Protein AF-A0A3N5VX51-F1 (afdb_monomer_lite)

Sequence (144 aa):
MTRCLITTTYVLDLALVDEGKATRYGPGVMDGVVQNRLKWQQITPEQIQQAAGFVALQKKEYIGRWAWIEWPDGQLTGPYLVTDCGAAQDQDHLDAISFAVDLSYELAVKFGVIDMPRWGVRVYVQEGVRRYLDETYQIRGEET

pLDDT: mean 91.0, std 13.26, range [47.03, 98.75]

Secondary structure (DSSP, 8-state):
-PEEEEEEEEEEEEEEEEEEEEEEPPTTHHHHHHHHHHHTTSS-HHHHHH-S-EEEESSGGGTTSEEEEE-TTS-EEEEEEEEEE--GGGHHHHHHTTEEEEE-HHHHHHHT-SSS-EEEEEEEEEEEEEEEEEEEEE------

Structure (mmCIF, N/CA/C/O backbone):
data_AF-A0A3N5VX51-F1
#
_entry.id   AF-A0A3N5VX51-F1
#
loop_
_atom_site.group_PDB
_atom_site.id
_atom_site.type_symbol
_atom_site.label_atom_id
_atom_site.label_alt_id
_atom_site.label_comp_id
_atom_site.label_asym_id
_atom_site.label_entity_id
_atom_site.label_seq_id
_atom_site.pdbx_PDB_ins_code
_atom_site.Cartn_x
_atom_site.Cartn_y
_atom_site.Cartn_z
_atom_site.occupancy
_atom_site.B_iso_or_equiv
_atom_site.auth_seq_id
_atom_site.auth_comp_id
_atom_site.auth_asym_id
_atom_site.auth_atom_id
_atom_site.pdbx_PDB_model_num
ATOM 1 N N . MET A 1 1 ? -38.630 33.213 8.860 1.00 55.12 1 MET A N 1
ATOM 2 C CA . MET A 1 1 ? -37.985 32.660 7.641 1.00 55.12 1 MET A CA 1
ATOM 3 C C . MET A 1 1 ? -37.153 31.441 8.025 1.00 55.12 1 MET A C 1
ATOM 5 O O . MET A 1 1 ? -36.131 31.605 8.683 1.00 55.12 1 MET A O 1
ATOM 9 N N . THR A 1 2 ? -37.600 30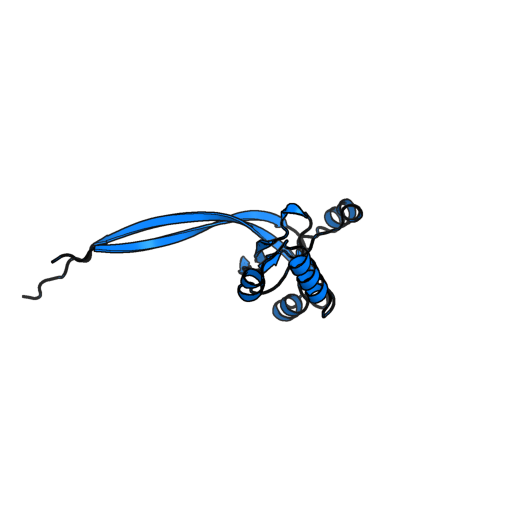.237 7.667 1.00 55.12 2 THR A N 1
ATOM 10 C CA . THR A 1 2 ? -36.882 28.972 7.912 1.00 55.12 2 THR A CA 1
ATOM 11 C C . THR A 1 2 ? -35.758 28.827 6.886 1.00 55.12 2 THR A C 1
ATOM 13 O O . THR A 1 2 ? -36.022 28.873 5.687 1.00 55.12 2 THR A O 1
ATOM 16 N N . ARG A 1 3 ? -34.502 28.684 7.328 1.00 61.91 3 ARG A N 1
ATOM 17 C CA . ARG A 1 3 ? -33.393 28.289 6.443 1.00 61.91 3 ARG A CA 1
ATOM 18 C C . ARG A 1 3 ? -33.301 26.765 6.465 1.00 61.91 3 ARG A C 1
ATOM 20 O O . ARG A 1 3 ? -33.124 26.182 7.530 1.00 61.91 3 ARG A O 1
ATOM 27 N N . CYS A 1 4 ? -33.443 26.145 5.300 1.00 57.28 4 CYS A N 1
ATOM 28 C CA . CYS A 1 4 ? -33.112 24.739 5.102 1.00 57.28 4 CYS A CA 1
ATOM 29 C C . CYS A 1 4 ? -31.598 24.645 4.875 1.00 57.28 4 CYS A C 1
ATOM 31 O O . CYS A 1 4 ? -31.064 25.338 4.004 1.00 57.28 4 CYS A O 1
ATOM 33 N N . LEU A 1 5 ? -30.909 23.850 5.691 1.00 70.56 5 LEU A N 1
ATOM 34 C CA . LEU A 1 5 ? -29.519 23.478 5.458 1.00 70.56 5 LEU A CA 1
ATOM 35 C C . LEU A 1 5 ? -29.529 22.064 4.883 1.00 70.56 5 LEU A C 1
ATOM 37 O O . LEU A 1 5 ? -30.044 21.137 5.506 1.00 70.56 5 LEU A O 1
ATOM 41 N N . ILE A 1 6 ? -28.971 21.919 3.685 1.00 74.56 6 ILE A N 1
ATOM 42 C CA . ILE A 1 6 ? -28.782 20.616 3.051 1.00 74.56 6 ILE A CA 1
ATOM 43 C C . ILE A 1 6 ? -27.338 20.210 3.307 1.00 74.56 6 ILE A C 1
ATOM 45 O O . ILE A 1 6 ? -26.408 20.871 2.835 1.00 74.56 6 ILE A O 1
ATOM 49 N N . THR A 1 7 ? -27.143 19.127 4.051 1.00 78.88 7 THR A N 1
ATOM 50 C CA . THR A 1 7 ? -25.825 18.518 4.233 1.00 78.88 7 THR A CA 1
ATOM 51 C C . THR A 1 7 ? -25.697 17.346 3.269 1.00 78.88 7 THR A C 1
ATOM 53 O O . THR A 1 7 ? -26.618 16.550 3.101 1.00 78.88 7 THR A O 1
ATOM 56 N N . THR A 1 8 ? -24.563 17.264 2.571 1.0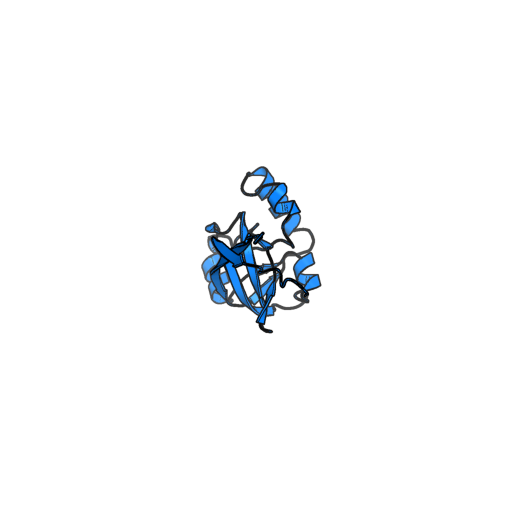0 80.12 8 THR A N 1
ATOM 57 C CA . THR A 1 8 ? -24.248 16.116 1.716 1.00 80.12 8 THR A CA 1
ATOM 58 C C . THR A 1 8 ? -23.217 15.251 2.422 1.00 80.12 8 THR A C 1
ATOM 60 O O . THR A 1 8 ? -22.112 15.718 2.695 1.00 80.12 8 THR A O 1
ATOM 63 N N . THR A 1 9 ? -23.567 13.992 2.663 1.00 83.81 9 THR A N 1
ATOM 64 C CA . THR A 1 9 ? -22.674 12.991 3.251 1.00 83.81 9 THR A CA 1
ATOM 65 C C . THR A 1 9 ? -22.243 12.017 2.164 1.00 83.81 9 THR A C 1
ATOM 67 O O . THR A 1 9 ? -23.077 11.503 1.415 1.00 83.81 9 THR A O 1
ATOM 70 N N . TYR A 1 10 ? -20.941 11.757 2.075 1.00 81.50 10 TYR A N 1
ATOM 71 C CA . TYR A 1 10 ? -20.383 10.743 1.186 1.00 81.50 10 TYR A CA 1
ATOM 72 C C . TYR A 1 10 ? -19.917 9.548 2.012 1.00 81.50 10 TYR A C 1
ATOM 74 O O . TYR A 1 10 ? -19.204 9.717 2.999 1.00 81.50 10 TYR A O 1
ATOM 82 N N . VAL A 1 11 ? -20.316 8.350 1.597 1.00 83.94 11 VAL A N 1
ATOM 83 C CA . VAL A 1 11 ? -19.883 7.083 2.193 1.00 83.94 11 VAL A CA 1
ATOM 84 C C . VAL A 1 11 ? -19.043 6.345 1.162 1.00 83.94 11 VAL A C 1
ATOM 86 O O . VAL A 1 11 ? -19.468 6.186 0.016 1.00 83.94 11 VAL A O 1
ATOM 89 N N . LEU A 1 12 ? -17.841 5.931 1.558 1.00 88.69 12 LEU A N 1
ATOM 90 C CA . LEU A 1 12 ? -16.976 5.102 0.726 1.00 88.69 12 LEU A CA 1
ATOM 91 C C . LEU A 1 12 ? -17.413 3.644 0.844 1.00 88.69 12 LEU A C 1
ATOM 93 O O . LEU A 1 12 ? -17.512 3.117 1.951 1.00 88.69 12 LEU A O 1
ATOM 97 N N . ASP A 1 13 ? -17.635 3.000 -0.297 1.00 92.12 13 ASP A N 1
ATOM 98 C CA . ASP A 1 13 ? -17.830 1.556 -0.348 1.00 92.12 13 ASP A CA 1
ATOM 99 C C . ASP A 1 13 ? -16.450 0.898 -0.438 1.00 92.12 13 ASP A C 1
ATOM 101 O O . ASP A 1 13 ? -15.735 1.065 -1.430 1.00 92.12 13 ASP A O 1
ATOM 105 N N . LEU A 1 14 ? -16.073 0.177 0.616 1.00 95.81 14 LEU A N 1
ATOM 106 C CA . LEU A 1 14 ? -14.796 -0.519 0.740 1.00 95.81 14 LEU A CA 1
ATOM 107 C C . LEU A 1 14 ? -15.017 -2.034 0.662 1.00 95.81 14 LEU A C 1
ATOM 109 O O . LEU A 1 14 ? -15.840 -2.577 1.398 1.00 95.81 14 LEU A O 1
ATOM 113 N N . ALA A 1 15 ? -14.269 -2.719 -0.201 1.00 96.94 15 ALA A N 1
ATOM 114 C CA . ALA A 1 15 ? -14.256 -4.177 -0.284 1.00 96.94 15 ALA A CA 1
ATOM 115 C C . ALA A 1 15 ? -12.980 -4.727 0.350 1.00 96.94 15 ALA A C 1
ATOM 117 O O . ALA A 1 15 ? -11.893 -4.255 0.028 1.00 96.94 15 ALA A O 1
ATOM 118 N N . LEU A 1 16 ? -13.110 -5.725 1.229 1.00 97.75 16 LEU A N 1
ATOM 119 C CA . LEU A 1 16 ? -11.966 -6.480 1.740 1.00 97.75 16 LEU A CA 1
ATOM 120 C C . LEU A 1 16 ? -11.371 -7.294 0.589 1.00 97.75 16 LEU A C 1
ATOM 122 O O . LEU A 1 16 ? -12.069 -8.121 0.001 1.00 97.75 16 LEU A O 1
ATOM 126 N N . VAL A 1 17 ? -10.101 -7.056 0.279 1.00 97.75 17 VAL A N 1
ATOM 127 C CA . VAL A 1 17 ? -9.405 -7.731 -0.824 1.00 97.75 17 VAL A CA 1
ATOM 128 C C . VAL A 1 17 ? -8.336 -8.700 -0.349 1.00 97.75 17 VAL A C 1
ATOM 130 O O . VAL A 1 17 ? -8.011 -9.616 -1.101 1.00 97.75 17 VAL A O 1
ATOM 133 N N . ASP A 1 18 ? -7.807 -8.499 0.861 1.00 97.81 18 ASP A N 1
ATOM 134 C CA . ASP A 1 18 ? -6.752 -9.337 1.424 1.00 97.81 18 ASP A CA 1
ATOM 135 C C . ASP A 1 18 ? -6.670 -9.240 2.957 1.00 97.81 18 ASP A C 1
ATOM 137 O O . ASP A 1 18 ? -7.084 -8.238 3.553 1.00 97.81 18 ASP A O 1
ATOM 141 N N . GLU A 1 19 ? -6.109 -10.268 3.590 1.00 98.25 19 GLU A N 1
ATOM 142 C CA . GLU A 1 19 ? -5.844 -10.340 5.028 1.00 98.25 19 GLU A CA 1
ATOM 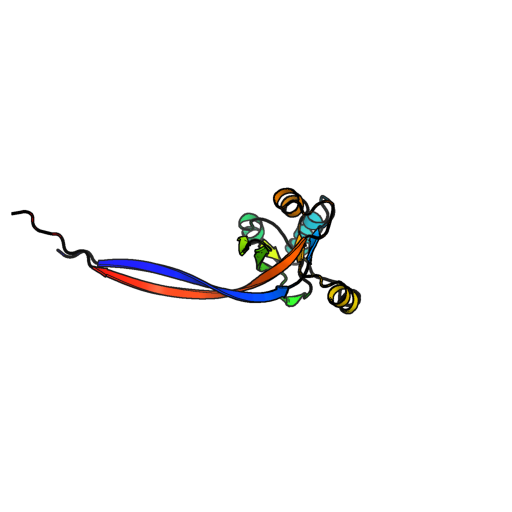143 C C . GLU A 1 19 ? -4.599 -11.187 5.308 1.00 98.25 19 GLU A C 1
ATOM 145 O O . GLU A 1 19 ? -4.448 -12.296 4.800 1.00 98.25 19 GLU A O 1
ATOM 150 N N . GLY A 1 20 ? -3.710 -10.689 6.168 1.00 98.00 20 GLY A N 1
ATOM 151 C CA . GLY A 1 20 ? -2.464 -11.389 6.453 1.00 98.00 20 GLY A CA 1
ATOM 152 C C . GLY A 1 20 ? -1.405 -10.486 7.056 1.00 98.00 20 GLY A C 1
ATOM 153 O O . GLY A 1 20 ? -1.614 -9.883 8.114 1.00 98.00 20 GLY A O 1
ATOM 154 N N . LYS A 1 21 ? -0.238 -10.420 6.413 1.00 97.75 21 LYS A N 1
ATOM 155 C CA . LYS A 1 21 ? 0.894 -9.611 6.870 1.00 97.75 21 LYS A CA 1
ATOM 156 C C . LYS A 1 21 ? 1.192 -8.433 5.948 1.00 97.75 21 LYS A C 1
ATOM 158 O O . LYS A 1 21 ? 1.168 -8.554 4.724 1.00 97.75 21 LYS A O 1
ATOM 163 N N . ALA A 1 22 ? 1.552 -7.319 6.574 1.00 98.06 22 ALA A N 1
ATOM 164 C CA . ALA A 1 22 ? 2.197 -6.195 5.925 1.00 98.06 22 ALA A CA 1
ATOM 165 C C . ALA A 1 22 ? 3.716 -6.390 5.942 1.00 98.06 22 ALA A C 1
ATOM 167 O O . ALA A 1 22 ? 4.300 -6.651 6.999 1.00 98.06 22 ALA A O 1
ATOM 168 N N . THR A 1 23 ? 4.351 -6.229 4.789 1.00 97.19 23 THR A N 1
ATOM 169 C CA . THR A 1 23 ? 5.808 -6.146 4.625 1.00 97.19 23 THR A CA 1
ATOM 170 C C . THR A 1 23 ? 6.187 -4.784 4.033 1.00 97.19 23 THR A C 1
ATOM 172 O O . THR A 1 23 ? 5.401 -3.833 4.106 1.00 97.19 23 THR A O 1
ATOM 175 N N . ARG A 1 24 ? 7.417 -4.625 3.534 1.00 97.19 24 ARG A N 1
ATOM 176 C CA . ARG A 1 24 ? 7.877 -3.355 2.972 1.00 97.19 24 ARG A CA 1
ATOM 177 C C . ARG A 1 24 ? 8.846 -3.524 1.814 1.00 97.19 24 ARG A C 1
ATOM 179 O O . ARG A 1 24 ? 9.704 -4.408 1.805 1.00 97.19 24 ARG A O 1
ATOM 186 N N . TYR A 1 25 ? 8.825 -2.537 0.933 1.00 95.94 25 TYR A N 1
ATOM 187 C CA . TYR A 1 25 ? 9.880 -2.323 -0.047 1.00 95.94 25 TYR A CA 1
ATOM 188 C C . TYR A 1 25 ? 11.150 -1.766 0.614 1.00 95.94 25 TYR A C 1
ATOM 190 O O . TYR A 1 25 ? 11.136 -1.235 1.727 1.00 95.94 25 TYR A O 1
ATOM 198 N N . GLY A 1 26 ? 12.286 -1.899 -0.073 1.00 96.19 26 GLY A N 1
ATOM 199 C CA . GLY A 1 26 ? 13.496 -1.157 0.283 1.00 96.19 26 GLY A CA 1
ATOM 200 C C . GLY A 1 26 ? 13.346 0.349 0.007 1.00 96.19 26 GLY A C 1
ATOM 201 O O . GLY A 1 26 ? 12.496 0.734 -0.805 1.00 96.19 26 GLY A O 1
ATOM 202 N N . PRO A 1 27 ? 14.174 1.204 0.638 1.00 96.94 27 PRO A N 1
ATOM 203 C CA . PRO A 1 27 ? 14.187 2.641 0.363 1.00 96.94 27 PRO A CA 1
ATOM 204 C C . PRO A 1 27 ? 14.297 2.942 -1.139 1.00 96.94 27 PRO A C 1
ATOM 206 O O . PRO A 1 27 ? 15.126 2.348 -1.828 1.00 96.94 27 PRO A O 1
ATOM 209 N N . GLY A 1 28 ? 13.457 3.848 -1.646 1.00 95.56 28 GLY A N 1
ATOM 210 C CA . GLY A 1 28 ? 13.477 4.319 -3.038 1.00 95.56 28 GLY A CA 1
ATOM 211 C C . GLY A 1 28 ? 12.990 3.326 -4.104 1.00 95.56 28 GLY A C 1
ATOM 212 O O . GLY A 1 28 ? 12.826 3.706 -5.262 1.00 95.56 28 GLY A O 1
ATOM 213 N N . VAL A 1 29 ? 12.721 2.060 -3.759 1.00 97.31 29 VAL A N 1
ATOM 214 C CA . VAL A 1 29 ? 12.263 1.070 -4.753 1.00 97.31 29 VAL A CA 1
ATOM 215 C C . VAL A 1 29 ? 10.846 1.401 -5.231 1.00 97.31 29 VAL A C 1
ATOM 217 O O . VAL A 1 29 ? 10.581 1.381 -6.433 1.00 97.31 29 VAL A O 1
ATOM 220 N N . MET A 1 30 ? 9.951 1.772 -4.308 1.00 97.81 30 MET A N 1
ATOM 221 C CA . MET A 1 30 ? 8.573 2.139 -4.650 1.00 97.81 30 MET A CA 1
ATOM 222 C C . MET A 1 30 ? 8.509 3.413 -5.510 1.00 97.81 30 MET A C 1
ATOM 224 O O . MET A 1 30 ? 7.665 3.497 -6.396 1.00 97.81 30 MET A O 1
ATOM 228 N N . ASP A 1 31 ? 9.438 4.359 -5.342 1.00 97.31 31 ASP A N 1
ATOM 229 C CA . ASP A 1 31 ? 9.504 5.561 -6.187 1.00 97.31 31 ASP A CA 1
ATOM 230 C C . ASP A 1 31 ? 9.734 5.198 -7.656 1.00 97.31 31 ASP A C 1
ATOM 232 O O . ASP A 1 31 ? 9.056 5.711 -8.548 1.00 97.31 31 ASP A O 1
ATOM 236 N N . GLY A 1 32 ? 10.649 4.259 -7.919 1.00 97.62 32 GLY A N 1
ATOM 237 C CA . GLY A 1 32 ? 10.887 3.741 -9.266 1.00 97.62 32 GLY A CA 1
ATOM 238 C C . GLY A 1 32 ? 9.641 3.086 -9.866 1.00 97.62 32 GLY A C 1
ATOM 239 O O . GLY A 1 32 ? 9.332 3.296 -11.042 1.00 97.62 32 GLY A O 1
ATOM 240 N N . VAL A 1 33 ? 8.883 2.345 -9.051 1.00 97.75 33 VAL A N 1
ATOM 241 C CA . VAL A 1 33 ? 7.599 1.766 -9.465 1.00 97.75 33 VAL A CA 1
ATOM 242 C C . VAL A 1 33 ? 6.605 2.870 -9.825 1.00 97.75 33 VAL A C 1
ATOM 244 O O . VAL A 1 33 ? 6.064 2.851 -10.929 1.00 97.75 33 VAL A O 1
ATOM 247 N N . VAL A 1 34 ? 6.413 3.866 -8.955 1.00 98.19 34 VAL A N 1
ATOM 248 C CA . VAL A 1 34 ? 5.514 5.011 -9.187 1.00 98.19 34 VAL A CA 1
ATOM 249 C C . VAL A 1 34 ? 5.847 5.714 -10.506 1.00 98.19 34 VAL A C 1
ATOM 251 O O . VAL A 1 34 ? 4.950 5.948 -11.318 1.00 98.19 34 VAL A O 1
ATOM 254 N N . GLN A 1 35 ? 7.127 5.990 -10.776 1.00 98.12 35 GLN A N 1
ATOM 255 C CA . GLN A 1 35 ? 7.546 6.631 -12.029 1.00 98.12 35 GLN A CA 1
ATOM 256 C C . GLN A 1 35 ? 7.218 5.781 -13.263 1.00 98.12 35 GLN A C 1
ATOM 258 O O . GLN A 1 35 ? 6.751 6.308 -14.277 1.00 98.12 35 GLN A O 1
ATOM 263 N N . ASN A 1 36 ? 7.405 4.460 -13.185 1.00 98.00 36 ASN A N 1
ATOM 264 C CA . ASN A 1 36 ? 7.036 3.554 -14.272 1.00 98.00 36 ASN A CA 1
ATOM 265 C C . ASN A 1 36 ? 5.520 3.533 -14.504 1.00 98.00 36 ASN A C 1
ATOM 267 O O . ASN A 1 36 ? 5.080 3.657 -15.647 1.00 98.00 36 ASN A O 1
ATOM 271 N N . ARG A 1 37 ? 4.714 3.449 -13.437 1.00 98.00 37 ARG A N 1
ATOM 272 C CA . ARG A 1 37 ? 3.245 3.479 -13.535 1.00 98.00 37 ARG A CA 1
ATOM 273 C C . ARG A 1 37 ? 2.739 4.785 -14.139 1.00 98.00 37 ARG A C 1
ATOM 275 O O . ARG A 1 37 ? 1.839 4.750 -14.978 1.00 98.00 37 ARG A O 1
ATOM 282 N N . LEU A 1 38 ? 3.344 5.913 -13.765 1.00 97.69 38 LEU A N 1
ATOM 283 C CA . LEU A 1 38 ? 3.023 7.222 -14.329 1.00 97.69 38 LEU A CA 1
ATOM 284 C C . LEU A 1 38 ? 3.350 7.275 -15.829 1.00 97.69 38 LEU A C 1
ATOM 286 O O . LEU A 1 38 ? 2.513 7.675 -16.636 1.00 97.69 38 LEU A O 1
ATOM 290 N N . LYS A 1 39 ? 4.536 6.796 -16.226 1.00 98.00 39 LYS A N 1
ATOM 291 C CA . LYS A 1 39 ? 4.949 6.703 -17.637 1.00 98.00 39 LYS A CA 1
ATOM 292 C C . LYS A 1 39 ? 4.018 5.808 -18.462 1.00 98.00 39 LYS A C 1
ATOM 294 O O . LYS A 1 39 ? 3.775 6.098 -19.631 1.00 98.00 39 LYS A O 1
ATOM 299 N N . TRP A 1 40 ? 3.504 4.733 -17.869 1.00 97.75 40 TRP A N 1
ATOM 300 C CA . TRP A 1 40 ? 2.551 3.818 -18.502 1.00 97.75 40 TRP A CA 1
ATOM 301 C C . TRP A 1 40 ? 1.093 4.272 -18.405 1.00 97.75 40 TRP A C 1
ATOM 303 O O . TRP A 1 40 ? 0.213 3.526 -18.826 1.00 97.75 40 TRP A O 1
ATOM 313 N N . GLN A 1 41 ? 0.830 5.469 -17.868 1.00 97.75 41 GLN A N 1
ATOM 314 C CA . GLN A 1 41 ? -0.516 6.034 -17.720 1.00 97.75 41 GLN A CA 1
ATOM 315 C C . GLN A 1 41 ? -1.462 5.148 -16.889 1.00 97.75 41 GLN A C 1
ATOM 317 O O . GLN A 1 41 ? -2.674 5.159 -17.086 1.00 97.75 41 GLN A O 1
ATOM 322 N N . GLN A 1 42 ? -0.909 4.369 -15.956 1.00 97.69 42 GLN A N 1
ATOM 323 C CA . GLN A 1 42 ? -1.680 3.523 -15.038 1.00 97.69 42 GLN A CA 1
ATOM 324 C C . GLN A 1 42 ? -2.105 4.277 -13.771 1.00 97.69 42 GLN A C 1
ATOM 326 O O . GLN A 1 42 ? -3.009 3.834 -13.070 1.00 97.69 42 GLN A O 1
ATOM 331 N N . ILE A 1 43 ? -1.451 5.406 -13.493 1.00 98.06 43 ILE A N 1
ATOM 332 C CA . ILE A 1 43 ? -1.782 6.361 -12.431 1.00 98.06 43 ILE A CA 1
ATOM 333 C C . ILE A 1 43 ? -1.585 7.788 -12.951 1.00 98.06 43 ILE A C 1
ATOM 335 O O . ILE A 1 43 ? -0.883 7.986 -13.948 1.00 98.06 43 ILE A O 1
ATOM 339 N N . THR A 1 44 ? -2.156 8.782 -12.269 1.00 98.19 44 THR A N 1
ATOM 340 C CA . THR A 1 44 ? -2.024 10.203 -12.636 1.00 98.19 44 THR A CA 1
ATOM 341 C C . THR A 1 44 ? -1.182 11.009 -11.634 1.00 98.19 44 THR A C 1
ATOM 343 O O . THR A 1 44 ? -1.045 10.605 -10.473 1.00 98.19 44 THR A O 1
ATOM 346 N N . PRO A 1 45 ? -0.629 12.174 -12.036 1.00 98.06 45 PRO A N 1
ATOM 347 C CA . PRO A 1 45 ? 0.049 13.087 -11.114 1.00 98.06 45 PRO A CA 1
ATOM 348 C C . PRO A 1 45 ? -0.832 13.525 -9.938 1.00 98.06 45 PRO A C 1
ATOM 350 O O . PRO A 1 45 ? -0.348 13.654 -8.817 1.00 98.06 45 PRO A O 1
ATOM 353 N N . GLU A 1 46 ? -2.128 13.728 -10.172 1.00 98.25 46 GLU A N 1
ATOM 354 C CA . GLU A 1 46 ? -3.086 14.135 -9.142 1.00 98.25 46 GLU A CA 1
ATOM 355 C C . GLU A 1 46 ? -3.271 13.035 -8.095 1.00 98.25 46 GLU A C 1
ATOM 357 O O . GLU A 1 46 ? -3.301 13.327 -6.901 1.00 98.25 46 GLU A O 1
ATOM 362 N N . GLN A 1 47 ? -3.328 11.765 -8.516 1.00 97.75 47 GLN A N 1
ATOM 363 C CA . GLN A 1 47 ? -3.390 10.643 -7.578 1.00 97.75 47 GLN A CA 1
ATOM 364 C C . GLN A 1 47 ? -2.136 10.580 -6.701 1.00 97.75 47 GLN A C 1
ATOM 366 O O . GLN A 1 47 ? -2.240 10.395 -5.493 1.00 97.75 47 GLN A O 1
ATOM 371 N N . ILE A 1 48 ? -0.954 10.789 -7.285 1.00 97.62 48 ILE A N 1
ATOM 372 C CA . ILE A 1 48 ? 0.311 10.826 -6.536 1.00 97.62 48 ILE A CA 1
ATOM 373 C C . ILE A 1 48 ? 0.288 11.952 -5.490 1.00 97.62 48 ILE A C 1
ATOM 375 O O . ILE A 1 48 ? 0.697 11.732 -4.355 1.00 97.62 48 ILE A O 1
ATOM 379 N N . GLN A 1 49 ? -0.220 13.137 -5.843 1.00 97.38 49 GLN A N 1
ATOM 380 C CA . GLN A 1 49 ? -0.316 14.278 -4.922 1.00 97.38 49 GLN A CA 1
ATOM 381 C C . GLN A 1 49 ? -1.321 14.059 -3.782 1.00 97.38 49 GLN A C 1
ATOM 383 O O . GLN A 1 49 ? -1.138 14.598 -2.694 1.00 97.38 49 GLN A O 1
ATOM 388 N N . GLN A 1 50 ? -2.392 13.304 -4.032 1.00 97.19 50 GLN A N 1
ATOM 389 C CA . GLN A 1 50 ? -3.452 13.042 -3.054 1.00 97.19 50 GLN A CA 1
ATOM 390 C C . GLN A 1 50 ? -3.162 11.835 -2.152 1.00 97.19 50 GLN A C 1
ATOM 392 O O . GLN A 1 50 ? -3.748 11.726 -1.074 1.00 97.19 50 GLN A O 1
ATOM 397 N N . ALA A 1 51 ? -2.294 10.918 -2.583 1.00 97.62 51 ALA A N 1
ATOM 398 C CA . ALA A 1 51 ? -2.000 9.694 -1.855 1.00 97.62 51 ALA A CA 1
ATOM 399 C C . ALA A 1 51 ? -1.295 9.978 -0.520 1.00 97.62 51 ALA A C 1
ATOM 401 O O . ALA A 1 51 ? -0.288 10.680 -0.467 1.00 97.62 51 ALA A O 1
ATOM 402 N N . ALA A 1 52 ? -1.754 9.341 0.561 1.00 97.69 52 ALA A N 1
ATOM 403 C CA . ALA A 1 52 ? -1.065 9.381 1.854 1.00 97.69 52 ALA A CA 1
ATOM 404 C C . ALA A 1 52 ? 0.186 8.474 1.902 1.00 97.69 52 ALA A C 1
ATOM 406 O O . ALA A 1 52 ? 0.830 8.361 2.947 1.00 97.69 52 ALA A O 1
ATOM 407 N N . GLY A 1 53 ? 0.484 7.792 0.795 1.00 98.00 53 GLY A N 1
ATOM 408 C CA . GLY A 1 53 ? 1.583 6.855 0.591 1.00 98.00 53 GLY A CA 1
ATOM 409 C C . GLY A 1 53 ? 1.220 5.796 -0.454 1.00 98.00 53 GLY A C 1
ATOM 410 O O . GLY A 1 53 ? 0.110 5.799 -0.996 1.00 98.00 53 GLY A O 1
ATOM 411 N N . PHE A 1 54 ? 2.155 4.889 -0.722 1.00 98.69 54 PHE A N 1
ATOM 412 C CA . PHE A 1 54 ? 2.048 3.901 -1.796 1.00 98.69 54 PHE A CA 1
ATOM 413 C C . PHE A 1 54 ? 2.113 2.479 -1.257 1.00 98.69 54 PHE A C 1
ATOM 415 O O . PHE A 1 54 ? 2.846 2.200 -0.303 1.00 98.69 54 PHE A O 1
ATOM 422 N N . VAL A 1 55 ? 1.358 1.583 -1.883 1.00 98.75 55 VAL A N 1
ATOM 423 C CA . VAL A 1 55 ? 1.293 0.174 -1.496 1.00 98.75 55 VAL A CA 1
ATOM 424 C C . VAL A 1 55 ? 1.322 -0.744 -2.713 1.00 98.75 55 VAL A C 1
ATOM 426 O O . VAL A 1 55 ? 0.922 -0.363 -3.815 1.00 98.75 55 VAL A O 1
ATOM 429 N N . ALA A 1 56 ? 1.767 -1.974 -2.493 1.00 98.50 56 ALA A N 1
ATOM 430 C CA . ALA A 1 56 ? 1.675 -3.071 -3.442 1.00 98.50 56 ALA A CA 1
ATOM 431 C C . ALA A 1 56 ? 0.698 -4.125 -2.918 1.00 98.50 56 ALA A C 1
ATOM 433 O O . ALA A 1 56 ? 0.798 -4.530 -1.759 1.00 98.50 56 ALA A O 1
ATOM 434 N N . LEU A 1 57 ? -0.237 -4.557 -3.767 1.00 98.38 57 LEU A N 1
ATOM 435 C CA . LEU A 1 57 ? -1.219 -5.601 -3.442 1.00 98.38 57 LEU A CA 1
ATOM 436 C C . LEU A 1 57 ? -0.974 -6.853 -4.276 1.00 98.38 57 LEU A C 1
ATOM 438 O O . LEU A 1 57 ? -0.309 -6.806 -5.301 1.00 98.38 57 LEU A O 1
ATOM 442 N N . GLN A 1 58 ? -1.537 -7.992 -3.893 1.00 96.94 58 GLN A N 1
ATOM 443 C CA . GLN A 1 58 ? -1.227 -9.238 -4.591 1.00 96.94 58 GLN A CA 1
ATOM 444 C C . GLN A 1 58 ? -1.691 -9.240 -6.059 1.00 96.94 58 GLN A C 1
ATOM 446 O O . GLN A 1 58 ? -0.947 -9.657 -6.951 1.00 96.94 58 GLN A O 1
ATOM 451 N N . LYS A 1 59 ? -2.902 -8.731 -6.325 1.00 96.62 59 LYS A N 1
ATOM 452 C CA . LYS A 1 59 ? -3.536 -8.776 -7.651 1.00 96.62 59 LYS A CA 1
ATOM 453 C C . LYS A 1 59 ? -3.333 -7.493 -8.453 1.00 96.62 59 LYS A C 1
ATOM 455 O O . LYS A 1 59 ? -3.559 -6.384 -7.971 1.00 96.62 59 LYS A O 1
ATOM 460 N N . LYS A 1 60 ? -3.013 -7.659 -9.740 1.00 96.75 60 LYS A N 1
ATOM 461 C CA . LYS A 1 60 ? -2.775 -6.559 -10.694 1.00 96.75 60 LYS A CA 1
ATOM 462 C C . LYS A 1 60 ? -3.980 -5.649 -10.939 1.00 96.75 60 LYS A C 1
ATOM 464 O O . LYS A 1 60 ? -3.800 -4.496 -11.312 1.00 96.75 60 LYS A O 1
ATOM 469 N N . GLU A 1 61 ? -5.198 -6.162 -10.772 1.00 96.44 61 GLU A N 1
ATOM 470 C CA . GLU A 1 61 ? -6.439 -5.412 -11.016 1.00 96.44 61 GLU A CA 1
ATOM 471 C C . GLU A 1 61 ? -6.623 -4.215 -10.077 1.00 96.44 61 GLU A C 1
ATOM 473 O O . GLU A 1 61 ? -7.420 -3.326 -10.367 1.00 96.44 61 GLU A O 1
ATOM 478 N N . TYR A 1 62 ? -5.874 -4.170 -8.973 1.00 97.81 62 TYR A N 1
ATOM 479 C CA . TYR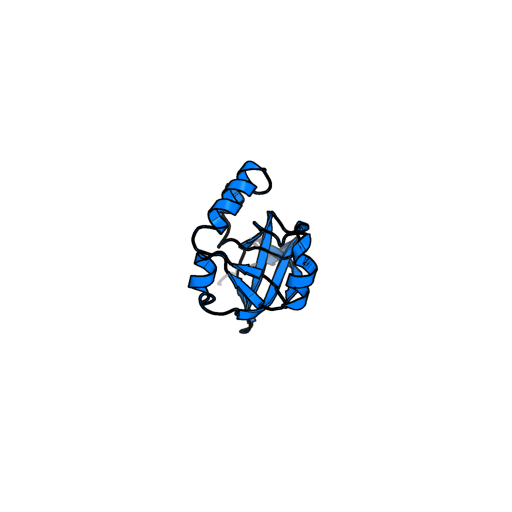 A 1 62 ? -5.959 -3.082 -8.011 1.00 97.81 62 TYR A CA 1
ATOM 480 C C . TYR A 1 62 ? -5.025 -1.909 -8.307 1.00 97.81 62 TYR A C 1
ATOM 482 O O . TYR A 1 62 ? -5.174 -0.870 -7.671 1.00 97.81 62 TYR A O 1
ATOM 490 N N . ILE A 1 63 ? -4.100 -2.024 -9.267 1.00 98.12 63 ILE A N 1
ATOM 491 C CA . ILE A 1 63 ? -3.200 -0.920 -9.635 1.00 98.12 63 ILE A CA 1
ATOM 492 C C . ILE A 1 63 ? -4.019 0.322 -10.017 1.00 98.12 63 ILE A C 1
ATOM 494 O O . ILE A 1 63 ? -4.955 0.249 -10.810 1.00 98.12 63 ILE A O 1
ATOM 498 N N . GLY A 1 64 ? -3.650 1.466 -9.440 1.00 97.75 64 GLY A N 1
ATOM 499 C CA . GLY A 1 64 ? -4.311 2.756 -9.636 1.00 97.75 64 GLY A CA 1
ATOM 500 C C . GLY A 1 64 ? -5.573 2.970 -8.804 1.00 97.75 64 GLY A C 1
ATOM 501 O O . GLY A 1 64 ? -6.175 4.041 -8.891 1.00 97.75 64 GLY A O 1
ATOM 502 N N . ARG A 1 65 ? -5.966 1.998 -7.972 1.00 97.94 65 ARG A N 1
ATOM 503 C CA . ARG A 1 65 ? -7.080 2.139 -7.026 1.00 97.94 65 ARG A CA 1
ATOM 504 C C . ARG A 1 65 ? -6.602 2.674 -5.675 1.00 97.94 65 ARG A C 1
ATOM 506 O O . ARG A 1 65 ? -5.420 2.609 -5.334 1.00 97.94 65 ARG A O 1
ATOM 513 N N . TRP A 1 66 ? -7.554 3.192 -4.903 1.00 98.31 66 TRP A N 1
ATOM 514 C CA . TRP A 1 66 ? -7.337 3.627 -3.527 1.00 98.31 66 TRP A CA 1
ATOM 515 C C . TRP A 1 66 ? -7.524 2.464 -2.559 1.00 98.31 66 TRP A C 1
ATOM 517 O O . TRP A 1 66 ? -8.524 1.746 -2.645 1.00 98.31 66 TRP A O 1
ATOM 527 N N . ALA A 1 67 ? -6.584 2.317 -1.631 1.00 98.50 67 ALA A N 1
ATOM 528 C CA . ALA A 1 67 ? -6.587 1.285 -0.611 1.00 98.50 67 ALA A CA 1
ATOM 529 C C . ALA A 1 67 ? -6.556 1.863 0.808 1.00 98.50 67 ALA A C 1
ATOM 531 O O . ALA A 1 67 ? -5.979 2.922 1.065 1.00 98.50 67 ALA A O 1
ATOM 532 N N . TRP A 1 68 ? -7.156 1.126 1.735 1.00 98.56 68 TRP A N 1
ATOM 533 C CA . TRP A 1 68 ? -7.115 1.367 3.170 1.00 98.56 68 TRP A CA 1
ATOM 534 C C . TRP A 1 68 ? -6.599 0.117 3.867 1.00 98.56 68 TRP A C 1
ATOM 536 O O . TRP A 1 68 ? -6.871 -1.001 3.433 1.00 98.56 68 TRP A O 1
ATOM 546 N N . ILE A 1 69 ? -5.865 0.313 4.954 1.00 98.56 69 ILE A N 1
ATOM 547 C CA . ILE A 1 69 ? -5.333 -0.768 5.781 1.00 98.56 69 ILE A CA 1
ATOM 548 C C . ILE A 1 69 ? -5.964 -0.643 7.158 1.00 98.56 69 ILE A C 1
ATOM 550 O O . ILE A 1 69 ? -5.842 0.398 7.802 1.00 98.56 69 ILE A O 1
ATOM 554 N N . GLU A 1 70 ? -6.646 -1.693 7.597 1.00 98.56 70 GLU A N 1
ATOM 555 C CA . GLU A 1 70 ? -7.031 -1.876 8.990 1.00 98.56 70 GLU A CA 1
ATOM 556 C C . GLU A 1 70 ? -5.899 -2.628 9.691 1.00 98.56 70 GLU A C 1
ATOM 558 O O . GLU A 1 70 ? -5.514 -3.733 9.296 1.00 98.56 70 GLU A O 1
ATOM 563 N N . TRP A 1 71 ? -5.319 -1.985 10.697 1.00 97.94 71 TRP A N 1
ATOM 564 C CA . TRP A 1 71 ? -4.242 -2.533 11.507 1.00 97.94 71 TRP A CA 1
ATOM 565 C C . TRP A 1 71 ? -4.792 -3.451 12.611 1.00 97.94 71 TRP A C 1
ATOM 567 O O . TRP A 1 71 ? -5.975 -3.382 12.938 1.00 97.94 71 TRP A O 1
ATOM 577 N N . PRO A 1 72 ? -3.942 -4.274 13.256 1.00 96.88 72 PRO A N 1
ATOM 578 C CA . PRO A 1 72 ? -4.380 -5.219 14.293 1.00 96.88 72 PRO A CA 1
ATOM 579 C C . PRO A 1 72 ? -5.043 -4.584 15.523 1.00 96.88 72 PRO A C 1
ATOM 581 O O . PRO A 1 72 ? -5.711 -5.268 16.290 1.00 96.88 72 PRO A O 1
ATOM 584 N N . ASP A 1 73 ? -4.826 -3.288 15.737 1.00 96.38 73 ASP A N 1
ATOM 585 C CA . ASP A 1 73 ? -5.456 -2.491 16.794 1.00 96.38 73 ASP A CA 1
ATOM 586 C C . ASP A 1 73 ? -6.832 -1.926 16.380 1.00 96.38 73 ASP A C 1
ATOM 588 O O . ASP A 1 73 ? -7.459 -1.203 17.155 1.00 96.38 73 ASP A O 1
ATOM 592 N N . GLY A 1 74 ? -7.313 -2.257 15.177 1.00 96.81 74 GLY A N 1
ATOM 593 C CA . GLY A 1 74 ? -8.568 -1.779 14.597 1.00 96.81 74 GLY A CA 1
ATOM 594 C C . GLY A 1 74 ? -8.467 -0.401 13.939 1.00 96.81 74 GLY A C 1
ATOM 595 O O . GLY A 1 74 ? -9.468 0.117 13.442 1.00 96.81 74 GLY A O 1
ATOM 596 N N . GLN A 1 75 ? -7.289 0.230 13.922 1.00 97.50 75 GLN A N 1
ATOM 597 C CA . GLN A 1 75 ? -7.124 1.519 13.264 1.00 97.50 75 GLN A CA 1
ATOM 598 C C . GLN A 1 75 ? -7.182 1.357 11.740 1.00 97.50 75 GLN A C 1
ATOM 600 O O . GLN A 1 75 ? -6.391 0.617 11.164 1.00 97.50 75 GLN A O 1
ATOM 605 N N . LEU A 1 76 ? -8.055 2.114 11.070 1.00 97.69 76 LEU A N 1
ATOM 606 C CA . LEU A 1 76 ? -8.102 2.197 9.608 1.00 97.69 76 LEU A CA 1
ATOM 607 C C . LEU A 1 76 ? -7.286 3.399 9.111 1.00 97.69 76 LEU A C 1
ATOM 609 O O . LEU A 1 76 ? -7.536 4.534 9.522 1.00 97.69 76 LEU A O 1
ATOM 613 N N . THR A 1 77 ? -6.333 3.178 8.205 1.00 98.12 77 THR A N 1
ATOM 614 C CA . THR A 1 77 ? -5.500 4.244 7.630 1.00 98.12 77 THR A CA 1
ATOM 615 C C . THR A 1 77 ? -5.493 4.218 6.103 1.00 98.12 77 THR A C 1
ATOM 617 O O . THR A 1 77 ? -5.599 3.166 5.480 1.00 98.12 77 THR A O 1
ATOM 620 N N . GLY A 1 78 ? -5.375 5.399 5.496 1.00 96.56 78 GLY A N 1
ATOM 621 C CA . GLY A 1 78 ? -5.440 5.608 4.050 1.00 96.56 78 GLY A CA 1
ATOM 622 C C . GLY A 1 78 ? -5.939 7.025 3.722 1.00 96.56 78 GLY A C 1
ATOM 623 O O . GLY A 1 78 ? -6.055 7.846 4.638 1.00 96.56 78 GLY A O 1
ATOM 624 N N . PRO A 1 79 ? -6.254 7.323 2.451 1.00 97.31 79 PRO A N 1
ATOM 625 C CA . PRO A 1 79 ? -6.096 6.440 1.298 1.00 97.31 79 PRO A CA 1
ATOM 626 C C . PRO A 1 79 ? -4.630 6.293 0.875 1.00 97.31 79 PRO A C 1
ATOM 628 O O . PRO A 1 79 ? -3.884 7.271 0.794 1.00 97.31 79 PRO A O 1
ATOM 631 N N . TYR A 1 80 ? -4.235 5.068 0.551 1.00 98.56 80 TYR A N 1
ATOM 632 C CA . TYR A 1 80 ? -2.982 4.762 -0.131 1.00 98.56 80 TYR A CA 1
ATOM 633 C C . TYR A 1 80 ? -3.251 4.471 -1.599 1.00 98.56 80 TYR A C 1
ATOM 635 O O . TYR A 1 80 ? -4.289 3.906 -1.942 1.00 98.56 80 TYR A O 1
ATOM 643 N N . LEU A 1 81 ? -2.321 4.845 -2.470 1.00 98.69 81 LEU A N 1
ATOM 644 C CA . LEU A 1 81 ? -2.416 4.499 -3.882 1.00 98.69 81 LEU A CA 1
ATOM 645 C C . LEU A 1 81 ? -1.759 3.138 -4.114 1.00 98.69 81 LEU A C 1
ATOM 647 O O . LEU A 1 81 ? -0.605 2.930 -3.732 1.00 98.69 81 LEU A O 1
ATOM 651 N N . VAL A 1 82 ? -2.481 2.219 -4.753 1.00 98.62 82 VAL A N 1
ATOM 652 C CA . VAL A 1 82 ? -1.924 0.926 -5.160 1.00 98.62 82 VAL A CA 1
ATOM 653 C C . VAL A 1 82 ? -1.084 1.126 -6.416 1.00 98.62 82 VAL A C 1
ATOM 655 O O . VAL A 1 82 ? -1.605 1.475 -7.477 1.00 98.62 82 VAL A O 1
ATOM 658 N N . THR A 1 83 ? 0.223 0.914 -6.309 1.00 98.31 83 THR A N 1
ATOM 659 C CA . THR A 1 83 ? 1.180 1.218 -7.385 1.00 98.31 83 THR A CA 1
ATOM 660 C C . THR A 1 83 ? 1.953 0.010 -7.867 1.00 98.31 83 THR A C 1
ATOM 662 O O . THR A 1 83 ? 2.542 0.068 -8.944 1.00 98.31 83 THR A O 1
ATOM 665 N N . ASP A 1 84 ? 1.929 -1.095 -7.131 1.00 98.31 84 ASP A N 1
ATOM 666 C CA . ASP A 1 84 ? 2.519 -2.341 -7.600 1.00 98.31 84 ASP A CA 1
ATOM 667 C C . ASP A 1 84 ? 1.627 -3.544 -7.349 1.00 98.31 84 ASP A C 1
ATOM 669 O O . ASP A 1 84 ? 0.635 -3.470 -6.614 1.00 98.31 84 ASP A O 1
ATOM 673 N N . CYS A 1 85 ? 2.009 -4.658 -7.966 1.00 97.50 85 CYS A N 1
ATOM 674 C CA . CYS A 1 85 ? 1.439 -5.940 -7.627 1.00 97.50 85 CYS A CA 1
ATOM 675 C C . CYS A 1 85 ? 2.455 -7.076 -7.624 1.00 97.50 85 CYS A C 1
ATOM 677 O O . CYS A 1 85 ? 3.489 -6.996 -8.286 1.00 97.50 85 CYS A O 1
ATOM 679 N N . GLY A 1 86 ? 2.105 -8.166 -6.939 1.00 94.19 86 GLY A N 1
ATOM 680 C CA . GLY A 1 86 ? 2.838 -9.423 -7.045 1.00 94.19 86 GLY A CA 1
ATOM 681 C C . GLY A 1 86 ? 2.943 -9.880 -8.501 1.00 94.19 86 GLY A C 1
ATOM 682 O O . GLY A 1 86 ? 1.989 -9.751 -9.279 1.00 94.19 86 GLY A O 1
ATOM 683 N N . ALA A 1 87 ? 4.100 -10.410 -8.897 1.00 93.19 87 ALA A N 1
ATOM 684 C CA . ALA A 1 87 ? 4.248 -10.955 -10.238 1.00 93.19 87 ALA A CA 1
ATOM 685 C C . ALA A 1 87 ? 3.406 -12.232 -10.391 1.00 93.19 87 ALA A C 1
ATOM 687 O O . ALA A 1 87 ? 3.072 -12.905 -9.414 1.00 93.19 87 ALA A O 1
ATOM 688 N N . ALA A 1 88 ? 3.054 -12.580 -11.631 1.00 93.56 88 ALA A N 1
ATOM 689 C CA . ALA A 1 88 ? 2.187 -13.729 -11.893 1.00 93.56 88 ALA A CA 1
ATOM 690 C C . ALA A 1 88 ? 2.809 -15.053 -11.416 1.00 93.56 88 ALA A C 1
ATOM 692 O O . ALA A 1 88 ? 2.093 -15.917 -10.925 1.00 93.56 88 ALA A O 1
ATOM 693 N N . GLN A 1 89 ? 4.133 -15.195 -11.526 1.00 95.31 89 GLN A N 1
ATOM 694 C CA . GLN A 1 89 ? 4.850 -16.385 -11.064 1.00 95.31 89 GLN A CA 1
ATOM 695 C C . GLN A 1 89 ? 4.972 -16.499 -9.535 1.00 95.31 89 GLN A C 1
ATOM 697 O O . GLN A 1 89 ? 5.295 -17.576 -9.047 1.00 95.31 89 GLN A O 1
ATOM 702 N N . ASP A 1 90 ? 4.712 -15.420 -8.788 1.00 94.81 90 ASP A N 1
ATOM 703 C CA . ASP A 1 90 ? 4.901 -15.384 -7.332 1.00 94.81 90 ASP A CA 1
ATOM 704 C C . ASP A 1 90 ? 3.591 -15.604 -6.558 1.00 94.81 90 ASP A C 1
ATOM 706 O O . ASP A 1 90 ? 3.610 -15.650 -5.333 1.00 94.81 90 ASP A O 1
ATOM 710 N N . GLN A 1 91 ? 2.449 -15.751 -7.241 1.00 95.25 91 GLN A N 1
ATOM 711 C CA . GLN A 1 91 ? 1.127 -15.805 -6.598 1.00 95.25 91 GLN A CA 1
ATOM 712 C C . GLN A 1 91 ? 1.013 -16.943 -5.576 1.00 95.25 91 GLN A C 1
ATOM 714 O O . GLN A 1 91 ? 0.663 -16.685 -4.429 1.00 95.25 91 GLN A O 1
ATOM 719 N N . ASP A 1 92 ? 1.419 -18.162 -5.947 1.00 96.00 92 ASP A N 1
ATOM 720 C CA . ASP A 1 92 ? 1.395 -19.318 -5.039 1.00 96.00 92 ASP A CA 1
ATOM 721 C C . ASP A 1 92 ? 2.262 -19.083 -3.790 1.00 96.00 92 ASP A C 1
ATOM 723 O O . ASP A 1 92 ? 1.932 -19.525 -2.689 1.00 96.00 92 ASP A O 1
ATOM 727 N N . HIS A 1 93 ? 3.385 -18.374 -3.946 1.00 96.19 93 HIS A N 1
ATOM 728 C CA . HIS A 1 93 ? 4.245 -18.018 -2.824 1.00 96.19 93 HIS A CA 1
ATOM 729 C C . HIS A 1 93 ? 3.589 -16.968 -1.923 1.00 96.19 93 HIS A C 1
ATOM 731 O O . HIS A 1 93 ? 3.627 -17.121 -0.704 1.00 96.19 93 HIS A O 1
ATOM 737 N N . LEU A 1 94 ? 2.985 -15.927 -2.505 1.00 95.88 94 LEU A N 1
ATOM 738 C CA . LEU A 1 94 ? 2.301 -14.859 -1.772 1.00 95.88 94 LEU A CA 1
ATOM 739 C C . LEU A 1 94 ? 1.133 -15.409 -0.940 1.00 95.88 94 LEU A C 1
ATOM 741 O O . LEU A 1 94 ? 1.049 -15.106 0.254 1.00 95.88 94 LEU A O 1
ATOM 745 N N . ASP A 1 95 ? 0.343 -16.316 -1.520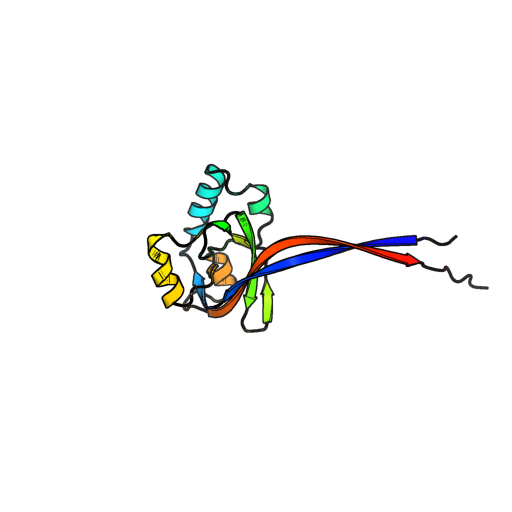 1.00 95.81 95 ASP A N 1
ATOM 746 C CA . ASP A 1 95 ? -0.709 -17.051 -0.813 1.00 95.81 95 ASP A CA 1
ATOM 747 C C . ASP A 1 95 ? -0.125 -17.872 0.350 1.00 95.81 95 ASP A C 1
ATOM 749 O O . ASP A 1 95 ? -0.582 -17.783 1.494 1.00 95.81 95 ASP A O 1
ATOM 753 N N . ALA A 1 96 ? 0.939 -18.641 0.089 1.00 96.69 96 ALA A N 1
ATOM 754 C CA . ALA A 1 96 ? 1.556 -19.522 1.083 1.00 96.69 96 ALA A CA 1
ATOM 755 C C . ALA A 1 96 ? 2.158 -18.775 2.284 1.00 96.69 96 ALA A C 1
ATOM 757 O O . ALA A 1 96 ? 2.303 -19.355 3.362 1.00 96.69 96 ALA A O 1
ATOM 758 N N . ILE A 1 97 ? 2.525 -17.503 2.117 1.00 95.06 97 ILE A N 1
ATOM 759 C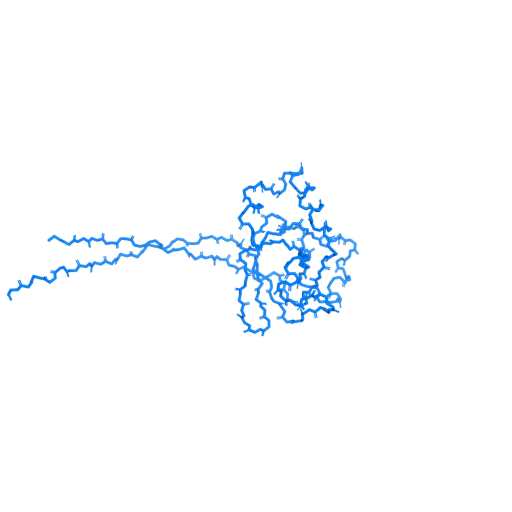 CA . ILE A 1 97 ? 3.108 -16.686 3.185 1.00 95.06 97 ILE A CA 1
ATOM 760 C C . ILE A 1 97 ? 2.110 -15.724 3.838 1.00 95.06 97 ILE A C 1
ATOM 762 O O . ILE A 1 97 ? 2.548 -14.894 4.648 1.00 95.06 97 ILE A O 1
ATOM 766 N N . SER A 1 98 ? 0.825 -15.822 3.472 1.00 97.12 98 SER A N 1
ATOM 767 C CA . SER A 1 98 ? -0.257 -14.922 3.892 1.00 97.12 98 SER A CA 1
ATOM 768 C C . SER A 1 98 ? 0.115 -13.453 3.692 1.00 97.12 98 SER A C 1
ATOM 770 O O . SER A 1 98 ? 0.038 -12.636 4.615 1.00 97.12 98 SER A O 1
ATOM 772 N N . PHE A 1 99 ? 0.639 -13.135 2.510 1.00 97.94 99 PHE A N 1
ATOM 773 C CA . PHE A 1 99 ? 0.889 -11.758 2.110 1.00 97.94 99 PHE A CA 1
ATOM 774 C C . PHE A 1 99 ? -0.437 -11.001 2.019 1.00 97.94 99 PHE A C 1
ATOM 776 O O . PHE A 1 99 ? -1.394 -11.538 1.490 1.00 97.94 99 PHE A O 1
ATOM 783 N N . ALA A 1 100 ? -0.476 -9.763 2.510 1.00 98.25 100 ALA A N 1
ATOM 784 C CA . ALA A 1 100 ? -1.636 -8.891 2.323 1.00 98.25 100 ALA A CA 1
ATOM 785 C C . ALA A 1 100 ? -1.265 -7.581 1.628 1.00 98.25 100 ALA A C 1
ATOM 787 O O . ALA A 1 100 ? -1.981 -7.089 0.756 1.00 98.25 100 ALA A O 1
ATOM 788 N N . VAL A 1 101 ? -0.143 -6.981 2.032 1.00 98.56 101 VAL A N 1
ATOM 789 C CA . VAL A 1 101 ? 0.302 -5.698 1.490 1.00 98.56 101 VAL A CA 1
ATOM 790 C C . VAL A 1 101 ? 1.796 -5.509 1.669 1.00 98.56 101 VAL A C 1
ATOM 792 O O . VAL A 1 101 ? 2.373 -5.864 2.694 1.00 98.56 101 VAL A O 1
ATOM 795 N N . ASP A 1 102 ? 2.410 -4.858 0.695 1.00 98.19 102 ASP A N 1
ATOM 796 C CA . ASP A 1 102 ? 3.753 -4.317 0.815 1.00 98.19 102 ASP A CA 1
ATOM 797 C C . ASP A 1 102 ? 3.688 -2.792 0.876 1.00 98.19 102 ASP A C 1
ATOM 799 O O . ASP A 1 102 ? 3.095 -2.136 0.017 1.00 98.19 102 ASP A O 1
ATOM 803 N N . LEU A 1 103 ? 4.293 -2.212 1.906 1.00 98.50 103 LEU A N 1
ATOM 804 C CA . LEU A 1 103 ? 4.305 -0.770 2.122 1.00 98.50 103 LEU A CA 1
ATOM 805 C C . LEU A 1 103 ? 5.483 -0.118 1.389 1.00 98.50 103 LEU A C 1
ATOM 807 O O . LEU A 1 103 ? 6.572 -0.699 1.298 1.00 98.50 103 LEU A O 1
ATOM 811 N N . SER A 1 104 ? 5.315 1.136 0.957 1.00 98.19 104 SER A N 1
ATOM 812 C CA . SER A 1 104 ? 6.476 1.994 0.699 1.00 98.19 104 SER A CA 1
ATOM 813 C C . SER A 1 104 ? 7.330 2.114 1.966 1.00 98.19 104 SER A C 1
ATOM 815 O O . SER A 1 104 ? 6.838 1.959 3.090 1.00 98.19 104 SER A O 1
ATOM 817 N N . TYR A 1 105 ? 8.622 2.393 1.802 1.00 97.62 105 TYR A N 1
ATOM 818 C CA . TYR A 1 105 ? 9.544 2.455 2.933 1.00 97.62 105 TYR A CA 1
ATOM 819 C C . TYR A 1 105 ? 9.129 3.525 3.958 1.00 97.62 105 TYR A C 1
ATOM 821 O O . TYR A 1 105 ? 9.184 3.296 5.161 1.00 97.62 105 TYR A O 1
ATOM 829 N N . GLU A 1 106 ? 8.630 4.668 3.499 1.00 96.56 106 GLU A N 1
ATOM 830 C CA . GLU A 1 106 ? 8.182 5.792 4.326 1.00 96.56 106 GLU A CA 1
ATOM 831 C C . GLU A 1 106 ? 6.961 5.411 5.170 1.00 96.56 106 GLU A C 1
ATOM 833 O O . GLU A 1 106 ? 6.899 5.726 6.362 1.00 96.56 106 GLU A O 1
ATOM 838 N N . LEU A 1 107 ? 6.005 4.687 4.574 1.00 97.12 107 LEU A N 1
ATOM 839 C CA . LEU A 1 107 ? 4.869 4.128 5.305 1.00 97.12 107 LEU A CA 1
ATOM 840 C C . LEU A 1 107 ? 5.326 3.080 6.315 1.00 97.12 107 LEU A C 1
ATOM 842 O O . LEU A 1 107 ? 4.868 3.085 7.458 1.00 97.12 107 LEU A O 1
ATOM 846 N N . ALA A 1 108 ? 6.255 2.212 5.923 1.00 97.44 108 ALA A N 1
ATOM 847 C CA . ALA A 1 108 ? 6.815 1.213 6.816 1.00 97.44 108 ALA A CA 1
ATOM 848 C C . ALA A 1 108 ? 7.502 1.861 8.030 1.00 97.44 108 ALA A C 1
ATOM 850 O O . ALA A 1 108 ? 7.284 1.408 9.152 1.00 97.44 108 ALA A O 1
ATOM 851 N N . VAL A 1 109 ? 8.246 2.961 7.846 1.00 96.81 109 VAL A N 1
ATOM 852 C CA . VAL A 1 109 ? 8.855 3.724 8.953 1.00 96.81 109 VAL A CA 1
ATOM 853 C C . VAL A 1 109 ? 7.762 4.288 9.854 1.00 96.81 109 VAL A C 1
ATOM 855 O O . VAL A 1 109 ? 7.805 4.102 11.068 1.00 96.81 109 VAL A O 1
ATOM 858 N N . LYS A 1 110 ? 6.753 4.936 9.260 1.00 95.56 110 LYS A N 1
ATOM 859 C CA . LYS A 1 110 ? 5.636 5.550 9.987 1.00 95.56 110 LYS A CA 1
ATOM 860 C C . LYS A 1 110 ? 4.895 4.556 10.885 1.00 95.56 110 LYS A C 1
ATOM 862 O O . LYS A 1 110 ? 4.480 4.929 11.978 1.00 95.56 110 LYS A O 1
ATOM 867 N N . PHE A 1 111 ? 4.719 3.318 10.428 1.00 94.56 111 PHE A N 1
ATOM 868 C CA . PHE A 1 111 ? 3.938 2.293 11.129 1.00 94.56 111 PHE A CA 1
ATOM 869 C C . PHE A 1 111 ? 4.781 1.208 11.814 1.00 94.56 111 PHE A C 1
ATOM 871 O O . PHE A 1 111 ? 4.217 0.240 12.329 1.00 94.56 111 PHE A O 1
ATOM 878 N N . GLY A 1 112 ? 6.108 1.365 11.846 1.00 93.75 112 GLY A N 1
ATOM 879 C CA . GLY A 1 112 ? 7.024 0.452 12.536 1.00 93.75 112 GLY A CA 1
ATOM 880 C C . GLY A 1 112 ? 7.198 -0.920 11.871 1.00 93.75 112 GLY A C 1
ATOM 881 O O . GLY A 1 112 ? 7.516 -1.886 12.555 1.00 93.75 112 GLY A O 1
ATOM 882 N N . VAL A 1 113 ? 7.004 -1.028 10.553 1.00 93.25 113 VAL A N 1
ATOM 883 C CA . VAL A 1 113 ? 7.108 -2.280 9.767 1.00 93.25 113 VAL A CA 1
ATOM 884 C C . VAL A 1 113 ? 8.475 -2.377 9.069 1.00 93.25 113 VAL A C 1
ATOM 886 O O . VAL A 1 113 ? 8.569 -2.620 7.870 1.00 93.25 113 VAL A O 1
ATOM 889 N N . ILE A 1 114 ? 9.566 -2.097 9.790 1.00 89.75 114 ILE A N 1
ATOM 890 C CA . ILE A 1 114 ? 10.918 -2.001 9.201 1.00 89.75 114 ILE A CA 1
ATOM 891 C C . ILE A 1 114 ? 11.713 -3.302 9.306 1.00 89.75 114 ILE A C 1
ATOM 893 O O . ILE A 1 114 ? 12.320 -3.715 8.310 1.00 89.75 114 ILE A O 1
ATOM 897 N N . ASP A 1 115 ? 11.667 -3.942 10.476 1.00 86.81 115 ASP A N 1
ATOM 898 C CA . ASP A 1 115 ? 12.508 -5.097 10.821 1.00 86.81 115 ASP A CA 1
ATOM 899 C C . ASP A 1 115 ? 11.749 -6.430 10.827 1.00 86.81 115 ASP A C 1
ATOM 901 O O . ASP A 1 115 ? 12.357 -7.497 10.905 1.00 86.81 115 ASP A O 1
ATOM 905 N N . MET A 1 116 ? 10.417 -6.397 10.747 1.00 84.06 116 MET A N 1
ATOM 906 C CA . MET A 1 116 ? 9.583 -7.596 10.732 1.00 84.06 116 MET A CA 1
ATOM 907 C C . MET A 1 116 ? 8.251 -7.351 10.020 1.00 84.06 116 MET A C 1
ATOM 909 O O . MET A 1 116 ? 7.758 -6.219 10.025 1.00 84.06 116 MET A O 1
ATOM 913 N N . PRO A 1 117 ? 7.643 -8.401 9.434 1.00 92.19 117 PRO A N 1
ATOM 914 C CA . PRO A 1 117 ? 6.273 -8.310 8.958 1.00 92.19 117 PRO A CA 1
ATOM 915 C C . PRO A 1 117 ? 5.319 -8.008 10.116 1.00 92.19 117 PRO A C 1
ATOM 917 O O . PRO A 1 117 ? 5.441 -8.584 11.200 1.00 92.19 117 PRO A O 1
ATOM 920 N N . ARG A 1 118 ? 4.327 -7.152 9.867 1.00 96.19 118 ARG A N 1
ATOM 921 C CA . ARG A 1 118 ? 3.235 -6.892 10.811 1.00 96.19 118 ARG A CA 1
ATOM 922 C C . ARG A 1 118 ? 2.024 -7.735 10.428 1.00 96.19 118 ARG A C 1
ATOM 924 O O . ARG A 1 118 ? 1.434 -7.521 9.377 1.00 96.19 118 ARG A O 1
ATOM 931 N N . TRP A 1 119 ? 1.678 -8.700 11.272 1.00 97.75 119 TRP A N 1
ATOM 932 C CA . TRP A 1 119 ? 0.570 -9.640 11.065 1.00 97.75 119 TRP A CA 1
ATOM 933 C C . TRP A 1 119 ? -0.778 -9.071 11.495 1.00 97.75 119 TRP A C 1
ATOM 935 O O . TRP A 1 119 ? -0.807 -8.190 12.348 1.00 97.75 119 TRP A O 1
ATOM 945 N N . GLY A 1 120 ? -1.870 -9.633 10.969 1.00 97.38 120 GLY A N 1
ATOM 946 C CA . GLY A 1 120 ? -3.245 -9.281 11.334 1.00 97.38 120 GLY A CA 1
ATOM 947 C C . GLY A 1 120 ? -3.755 -8.022 10.636 1.00 97.38 120 GLY A C 1
ATOM 948 O O . GLY A 1 120 ? -4.629 -7.346 11.169 1.00 97.38 120 GLY A O 1
ATOM 949 N N . VAL A 1 121 ? -3.169 -7.668 9.489 1.00 98.19 121 VAL A N 1
ATOM 950 C CA . VAL A 1 121 ? -3.628 -6.529 8.687 1.00 98.19 121 VAL A CA 1
ATOM 951 C C . VAL A 1 121 ? -4.730 -6.968 7.735 1.00 98.19 121 VAL A C 1
ATOM 953 O O . VAL A 1 121 ? -4.667 -8.064 7.177 1.00 98.19 121 VAL A O 1
ATOM 956 N N . ARG A 1 122 ? -5.708 -6.092 7.517 1.00 98.75 122 ARG A N 1
ATOM 957 C CA . ARG A 1 122 ? -6.792 -6.286 6.549 1.00 98.75 122 ARG A CA 1
ATOM 958 C C . ARG A 1 122 ? -6.769 -5.149 5.544 1.00 98.75 122 ARG A C 1
ATOM 960 O O . ARG A 1 122 ? -6.675 -3.981 5.924 1.00 98.75 122 ARG A O 1
ATOM 967 N N . VAL A 1 123 ? -6.822 -5.485 4.263 1.00 98.56 123 VAL A N 1
ATOM 968 C CA . VAL A 1 123 ? -6.682 -4.521 3.173 1.00 98.56 123 VAL A CA 1
ATOM 969 C C . VAL A 1 123 ? -8.007 -4.356 2.466 1.00 98.56 123 VAL A C 1
ATOM 971 O O . VAL A 1 123 ? -8.626 -5.326 2.027 1.00 98.56 123 VAL A O 1
ATOM 974 N N . TYR A 1 124 ? -8.406 -3.103 2.305 1.00 98.50 124 TYR A N 1
ATOM 975 C CA . TYR A 1 124 ? -9.624 -2.728 1.620 1.00 98.50 124 TYR A CA 1
ATOM 976 C C . TYR A 1 124 ? -9.318 -1.883 0.397 1.00 98.50 124 TYR A C 1
ATOM 978 O O . TYR A 1 124 ? -8.436 -1.030 0.443 1.00 98.50 124 TYR A O 1
ATOM 986 N N . VAL A 1 125 ? -10.090 -2.060 -0.669 1.00 98.12 125 VAL A N 1
ATOM 987 C CA . VAL A 1 125 ? -10.033 -1.214 -1.865 1.00 98.12 125 VAL A CA 1
ATOM 988 C C . VAL A 1 125 ? -11.376 -0.517 -2.059 1.00 98.12 125 VAL A C 1
ATOM 990 O O . VAL A 1 125 ? -12.434 -1.095 -1.807 1.00 98.12 125 VAL A O 1
ATOM 993 N N . GLN A 1 126 ? -11.343 0.743 -2.493 1.00 95.75 126 GLN A N 1
ATOM 994 C CA . GLN A 1 126 ? -12.556 1.504 -2.788 1.00 95.75 126 GLN A CA 1
ATOM 995 C C . GLN A 1 126 ? -13.235 1.004 -4.066 1.00 95.75 126 GLN A C 1
ATOM 997 O O . GLN A 1 126 ? -12.670 1.098 -5.158 1.00 95.75 126 GLN A O 1
ATOM 1002 N N . GLU A 1 127 ? -14.480 0.550 -3.932 1.00 91.31 127 GLU A N 1
ATOM 1003 C CA . GLU A 1 127 ? -15.363 0.119 -5.024 1.00 91.31 127 GLU A CA 1
ATOM 1004 C C . GLU A 1 127 ? -16.294 1.237 -5.511 1.00 91.31 127 GLU A C 1
ATOM 1006 O O . GLU A 1 127 ? -16.711 1.247 -6.667 1.00 91.31 127 GLU A O 1
ATOM 1011 N N . GLY A 1 128 ? -16.601 2.222 -4.662 1.00 84.69 128 GLY A N 1
ATOM 1012 C CA . GLY A 1 128 ? -17.501 3.307 -5.039 1.00 84.69 128 GLY A CA 1
ATOM 1013 C C . GLY A 1 128 ? -17.651 4.392 -3.981 1.00 84.69 128 GLY A C 1
ATOM 1014 O O . GLY A 1 128 ? -17.047 4.344 -2.910 1.00 84.69 128 GLY A O 1
ATOM 1015 N N . VAL A 1 129 ? -18.464 5.398 -4.307 1.00 82.75 129 VAL A N 1
ATOM 1016 C CA . VAL A 1 129 ? -18.875 6.462 -3.385 1.00 82.75 129 VAL A CA 1
ATOM 1017 C C . VAL A 1 129 ? -20.390 6.597 -3.452 1.00 82.75 129 VAL A C 1
ATOM 1019 O O . VAL A 1 129 ? -20.944 6.842 -4.524 1.00 82.75 129 VAL A O 1
ATOM 1022 N N . ARG A 1 130 ? -21.064 6.476 -2.308 1.00 82.75 130 ARG A N 1
ATOM 1023 C CA . ARG A 1 130 ? -22.501 6.742 -2.182 1.00 82.75 130 ARG A CA 1
ATOM 1024 C C . ARG A 1 130 ? -22.725 8.133 -1.620 1.00 82.75 130 ARG A C 1
ATOM 1026 O O . ARG A 1 130 ? -22.084 8.526 -0.649 1.00 82.75 130 ARG A O 1
ATOM 1033 N N . ARG A 1 131 ? -23.653 8.872 -2.225 1.00 82.94 131 ARG A N 1
ATOM 1034 C CA . ARG A 1 131 ? -24.056 10.211 -1.793 1.00 82.94 131 ARG A CA 1
ATOM 1035 C C . ARG A 1 131 ? -25.411 10.136 -1.098 1.00 82.94 131 ARG A C 1
ATOM 1037 O O . ARG A 1 131 ? -26.372 9.670 -1.701 1.00 82.94 131 ARG A O 1
ATOM 1044 N N . TYR A 1 132 ? -25.485 10.666 0.116 1.00 74.88 132 TYR A N 1
ATOM 1045 C CA . TYR A 1 132 ? -26.729 10.872 0.851 1.00 74.88 132 TYR A CA 1
ATOM 1046 C C . TYR A 1 132 ? -26.972 12.371 1.040 1.00 74.88 132 TYR A C 1
ATOM 1048 O O . TYR A 1 132 ? -26.036 13.138 1.284 1.00 74.88 132 TYR A O 1
ATOM 1056 N N . LEU A 1 133 ? -28.227 12.788 0.880 1.00 74.50 133 LEU A N 1
ATOM 1057 C CA . LEU A 1 133 ? -28.687 14.144 1.161 1.00 74.50 133 LEU A CA 1
ATOM 1058 C C . LEU A 1 133 ? -29.478 14.100 2.458 1.00 74.50 133 LEU A C 1
ATOM 1060 O O . LEU A 1 133 ? -30.420 13.317 2.556 1.00 74.50 133 LEU A O 1
ATOM 1064 N N . ASP A 1 134 ? -29.083 14.925 3.419 1.00 69.06 134 ASP A N 1
ATOM 1065 C CA . ASP A 1 134 ? -29.800 15.071 4.678 1.00 69.06 134 ASP A CA 1
ATOM 1066 C C . ASP A 1 134 ? -30.347 16.499 4.777 1.00 69.06 134 ASP A C 1
ATOM 1068 O O . ASP A 1 134 ? -29.612 17.479 4.592 1.00 69.06 134 ASP A O 1
ATOM 1072 N N . GLU A 1 135 ? -31.653 16.620 5.011 1.00 65.19 135 GLU A N 1
ATOM 1073 C CA . GLU A 1 135 ? -32.347 17.902 5.131 1.00 65.19 135 GLU A CA 1
ATOM 1074 C C . GLU A 1 135 ? -32.582 18.201 6.610 1.00 65.19 135 GLU A C 1
ATOM 1076 O O . GLU A 1 135 ? -33.390 17.555 7.275 1.00 65.19 135 GLU A O 1
ATOM 1081 N N . THR A 1 136 ? -31.892 19.215 7.137 1.00 61.94 136 THR A N 1
ATOM 1082 C CA . THR A 1 136 ? -32.128 19.689 8.505 1.00 61.94 136 THR A CA 1
ATOM 1083 C C . THR A 1 136 ? -32.790 21.066 8.480 1.00 61.94 136 THR A C 1
ATOM 1085 O O . THR A 1 136 ? -32.313 22.018 7.852 1.00 61.94 136 THR A O 1
ATOM 1088 N N . TYR A 1 137 ? -33.930 21.181 9.167 1.00 55.12 137 TYR A N 1
ATOM 1089 C CA . TYR A 1 137 ? -34.675 22.431 9.303 1.00 55.12 137 TYR A CA 1
ATOM 1090 C C . TYR A 1 137 ? -34.335 23.101 10.634 1.00 55.12 137 TYR A C 1
ATOM 1092 O O . TYR A 1 137 ? -34.640 22.567 11.699 1.00 55.12 137 TYR A O 1
ATOM 1100 N N . GLN A 1 138 ? -33.746 24.299 10.587 1.00 55.84 138 GLN A N 1
ATOM 1101 C CA . GLN A 1 138 ? -33.601 25.137 11.777 1.00 55.84 138 GLN A CA 1
ATOM 1102 C C . GLN A 1 138 ? -34.786 26.097 11.896 1.00 55.84 138 GLN A C 1
ATOM 1104 O O . GLN A 1 138 ? -34.958 27.007 11.077 1.00 55.84 138 GLN A O 1
ATOM 1109 N N . ILE A 1 139 ? -35.597 25.907 12.937 1.00 55.50 139 ILE A N 1
ATOM 1110 C CA . ILE A 1 139 ? -36.638 26.858 13.330 1.00 55.50 139 ILE A CA 1
ATOM 1111 C C . ILE A 1 139 ? -35.960 27.931 14.187 1.00 55.50 139 ILE A C 1
ATOM 1113 O O . ILE A 1 139 ? -35.417 27.629 15.247 1.00 55.50 139 ILE A O 1
ATOM 1117 N N . ARG A 1 140 ? -35.956 29.187 13.723 1.00 53.72 140 ARG A N 1
ATOM 1118 C CA . ARG A 1 140 ? -35.549 30.314 14.572 1.00 53.72 140 ARG A CA 1
ATOM 1119 C C . ARG A 1 140 ? -36.594 30.465 15.672 1.00 53.72 140 ARG A C 1
ATOM 1121 O O . ARG A 1 140 ? -37.740 30.771 15.358 1.00 53.72 140 ARG A O 1
ATOM 1128 N N . GLY A 1 141 ? -36.197 30.247 16.923 1.00 50.44 141 GLY A N 1
ATOM 1129 C CA . GLY A 1 141 ? -36.972 30.720 18.063 1.00 50.44 141 GLY A CA 1
ATOM 1130 C C . GLY A 1 141 ? -37.046 32.241 17.990 1.00 50.44 141 GLY A C 1
ATOM 1131 O O . GLY A 1 141 ? -36.011 32.904 17.931 1.00 50.44 141 GLY A O 1
ATOM 1132 N N . GLU A 1 142 ? -38.256 32.782 17.901 1.00 48.78 142 GLU A N 1
ATOM 1133 C CA . GLU A 1 142 ? -38.494 34.193 18.179 1.00 48.78 142 GLU A CA 1
ATOM 1134 C C . GLU A 1 142 ? -38.402 34.359 19.700 1.00 48.78 142 GLU A C 1
ATOM 1136 O O . GLU A 1 142 ? -39.231 33.830 20.437 1.00 48.78 142 GLU A O 1
ATOM 1141 N N . GLU A 1 143 ? -37.338 35.015 20.167 1.00 47.03 143 GLU A N 1
ATOM 1142 C CA . GLU A 1 143 ? -37.262 35.530 21.534 1.00 47.03 143 GLU A CA 1
ATOM 1143 C C . GLU A 1 143 ? -38.288 36.664 21.658 1.00 47.03 143 GLU A C 1
ATOM 1145 O O . GLU A 1 143 ? -38.153 37.703 21.007 1.00 47.03 143 GLU A O 1
ATOM 1150 N N . THR A 1 144 ? -39.338 36.429 22.445 1.00 48.88 144 THR A N 1
ATOM 1151 C CA . THR A 1 144 ? -40.260 37.461 22.947 1.00 48.88 144 THR A CA 1
ATOM 1152 C C . THR A 1 144 ? -39.823 37.947 24.313 1.00 48.88 144 THR A C 1
ATOM 1154 O O . THR A 1 144 ? -39.522 37.061 25.148 1.00 48.88 144 THR A O 1
#

Radius of gyration: 19.92 Å; chains: 1; bounding box: 54×57×41 Å

Foldseek 3Di:
DKDKDKDKDKDWDKDFDAAWWEAADDAPPVVVLQVVCCVVVLEHPVCVVPWPFEKEAADPVQQHFFKWKQAQVRDIDDRHGYRHHHDPVCNVVCVVRRPGMYGYPVVCVVVVNHPHIGTGMIMITTPDMDMDIDIDIDDDDDDD